Protein AF-A0A8T4HZ47-F1 (afdb_monomer_lite)

Secondary structure (DSSP, 8-state):
----SS--HHHHHHHHHHTT--HHHHHHHHTS-HHHHHHHHH-TTPPPPHHHHHHHHHHHHT--

pLDDT: mean 84.86, std 10.61, range [42.34, 91.81]

Radius of gyration: 10.4 Å; chains: 1; bounding box: 21×24×27 Å

Sequence (64 aa):
MDVVETWTGQEACYLQAALRESNEGFARRLGVAVRTVATWHKDPTIVPRSEIQQALDTLHEKAP

Structure (mmCIF, N/CA/C/O backbone):
data_AF-A0A8T4HZ47-F1
#
_entry.id   AF-A0A8T4HZ47-F1
#
loop_
_atom_site.group_PDB
_atom_site.id
_atom_site.type_symbol
_atom_site.label_atom_id
_atom_site.label_alt_id
_atom_site.label_comp_id
_atom_site.label_asym_id
_atom_site.label_entity_id
_atom_site.label_seq_id
_atom_site.pdbx_PDB_ins_code
_atom_site.Cartn_x
_atom_site.Cartn_y
_atom_site.Cartn_z
_atom_site.occupancy
_atom_site.B_iso_or_equiv
_atom_site.auth_seq_id
_atom_site.auth_comp_id
_atom_site.auth_asym_id
_atom_site.auth_atom_id
_atom_site.pdbx_PDB_model_num
ATOM 1 N N . MET A 1 1 ? -12.421 4.254 14.622 1.00 42.34 1 MET A N 1
ATOM 2 C CA . MET A 1 1 ? -11.402 3.532 13.843 1.00 42.34 1 MET A CA 1
ATOM 3 C C . MET A 1 1 ? -12.162 2.744 12.809 1.00 42.34 1 MET A C 1
ATOM 5 O O . MET A 1 1 ? -12.719 1.710 13.153 1.00 42.34 1 MET A O 1
ATOM 9 N N . ASP A 1 2 ? -12.281 3.291 11.603 1.00 48.25 2 ASP A N 1
ATOM 10 C CA . ASP A 1 2 ? -12.682 2.503 10.440 1.00 48.25 2 ASP A CA 1
ATOM 11 C C . ASP A 1 2 ? -11.520 1.554 10.162 1.00 48.25 2 ASP A C 1
ATOM 13 O O . ASP A 1 2 ? -10.514 1.923 9.557 1.00 48.25 2 ASP A O 1
ATOM 17 N N . VAL A 1 3 ? -11.598 0.366 10.755 1.00 54.38 3 VAL A N 1
ATOM 18 C CA . VAL A 1 3 ? -10.678 -0.716 10.436 1.00 54.38 3 VAL A CA 1
ATOM 19 C C . VAL A 1 3 ? -11.081 -1.158 9.042 1.00 54.38 3 VAL A C 1
ATOM 21 O O . VAL A 1 3 ? -12.174 -1.688 8.858 1.00 54.38 3 VAL A O 1
ATOM 24 N N . VAL A 1 4 ? -10.226 -0.909 8.055 1.00 60.06 4 VAL A N 1
ATOM 25 C CA . VAL A 1 4 ? -10.379 -1.524 6.739 1.00 60.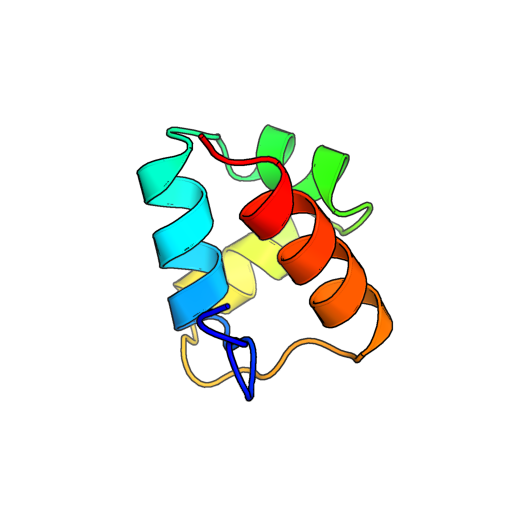06 4 VAL A CA 1
ATOM 26 C C . VAL A 1 4 ? -10.218 -3.030 6.966 1.00 60.06 4 VAL A C 1
ATOM 28 O O . VAL A 1 4 ? -9.101 -3.532 7.055 1.00 60.06 4 VAL A O 1
ATOM 31 N N . GLU A 1 5 ? -11.331 -3.753 7.137 1.00 65.50 5 GLU A N 1
ATOM 32 C CA . GLU A 1 5 ? -11.336 -5.178 7.512 1.00 65.50 5 GLU A CA 1
ATOM 33 C C . GLU A 1 5 ? -10.563 -6.040 6.504 1.00 65.50 5 GLU A C 1
ATOM 35 O O . GLU A 1 5 ? -10.082 -7.126 6.827 1.00 65.50 5 GLU A O 1
ATOM 40 N N . THR A 1 6 ? -10.421 -5.565 5.264 1.00 74.62 6 THR A N 1
ATOM 41 C CA . THR A 1 6 ? -9.573 -6.177 4.244 1.00 74.62 6 THR A CA 1
ATOM 42 C C . THR A 1 6 ? -9.099 -5.122 3.256 1.00 74.62 6 THR A C 1
ATOM 44 O O . THR A 1 6 ? -9.878 -4.598 2.461 1.00 74.62 6 THR A O 1
ATOM 47 N N . TRP A 1 7 ? -7.796 -4.847 3.254 1.00 86.12 7 TRP A N 1
ATOM 48 C CA . TRP A 1 7 ? -7.185 -4.077 2.177 1.00 86.12 7 TRP A CA 1
ATOM 49 C C . TRP A 1 7 ? -7.287 -4.873 0.877 1.00 86.12 7 TRP A C 1
ATOM 51 O O . TRP A 1 7 ? -6.831 -6.012 0.796 1.00 86.12 7 TRP A O 1
ATOM 61 N N . THR A 1 8 ? -7.876 -4.273 -0.148 1.00 89.50 8 THR A N 1
ATOM 62 C CA . THR A 1 8 ? -7.875 -4.803 -1.516 1.00 89.50 8 THR A CA 1
ATOM 63 C C . THR A 1 8 ? -7.029 -3.903 -2.411 1.00 89.50 8 THR A C 1
ATOM 65 O O . THR A 1 8 ? -6.631 -2.804 -2.015 1.00 89.50 8 THR A O 1
ATOM 68 N N . GLY A 1 9 ? -6.746 -4.351 -3.633 1.00 89.94 9 GLY A N 1
ATOM 69 C CA . GLY A 1 9 ? -6.089 -3.523 -4.638 1.00 89.94 9 GLY A CA 1
ATOM 70 C C . GLY A 1 9 ? -6.861 -2.228 -4.898 1.00 89.94 9 GLY A C 1
ATOM 71 O O . GLY A 1 9 ? -6.248 -1.175 -5.079 1.00 89.94 9 GLY A O 1
ATOM 72 N N . GLN A 1 10 ? -8.193 -2.289 -4.811 1.00 89.56 10 GLN A N 1
ATOM 73 C CA . GLN A 1 10 ? -9.059 -1.118 -4.871 1.00 89.56 10 GLN A CA 1
ATOM 74 C C . GLN A 1 10 ? -8.783 -0.133 -3.729 1.00 89.56 10 GLN A C 1
ATOM 76 O O . GLN A 1 10 ? -8.506 1.035 -3.993 1.00 89.56 10 GLN A O 1
ATOM 81 N N . GLU A 1 11 ? -8.802 -0.603 -2.478 1.00 89.38 11 GLU A N 1
ATOM 82 C CA . GLU A 1 11 ? -8.569 0.241 -1.295 1.00 89.38 11 GLU A CA 1
ATOM 83 C C . GLU A 1 11 ? -7.167 0.858 -1.315 1.00 89.38 11 GLU A C 1
ATOM 85 O O . GLU A 1 11 ? -6.993 2.047 -1.052 1.00 89.38 11 GLU A O 1
ATOM 90 N N . ALA A 1 12 ? -6.159 0.080 -1.716 1.00 89.38 12 ALA A N 1
ATOM 91 C CA . ALA A 1 12 ? -4.798 0.579 -1.875 1.00 89.38 12 ALA A CA 1
ATOM 92 C C . ALA A 1 12 ? -4.716 1.690 -2.939 1.00 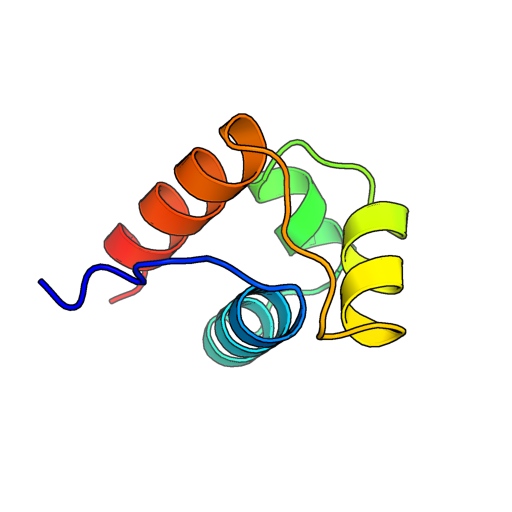89.38 12 ALA A C 1
ATOM 94 O O . ALA A 1 12 ? -4.031 2.694 -2.738 1.00 89.38 12 ALA A O 1
ATOM 95 N N . CYS A 1 13 ? -5.437 1.539 -4.053 1.00 89.12 13 CYS A N 1
ATOM 96 C CA . CYS A 1 13 ? -5.504 2.544 -5.111 1.00 89.12 13 CYS A CA 1
ATOM 97 C C . CYS A 1 13 ? -6.260 3.809 -4.661 1.00 89.12 13 CYS A C 1
ATOM 99 O O . CYS A 1 13 ? -5.843 4.923 -4.990 1.00 89.12 13 CYS A O 1
ATOM 101 N N . TYR A 1 14 ? -7.331 3.657 -3.875 1.00 89.50 14 TYR A N 1
ATOM 102 C CA . TYR A 1 14 ? -8.049 4.780 -3.268 1.00 89.50 14 TYR A CA 1
ATOM 103 C C . TYR A 1 14 ? -7.173 5.549 -2.282 1.00 89.50 14 TYR A C 1
ATOM 105 O O . TYR A 1 14 ? -7.089 6.774 -2.381 1.00 89.50 14 TYR A O 1
ATOM 113 N N . LEU A 1 15 ? -6.465 4.851 -1.389 1.00 87.56 15 LEU A N 1
ATOM 114 C CA . LEU A 1 15 ? -5.532 5.471 -0.448 1.00 87.56 15 LEU A CA 1
ATOM 115 C C . LEU A 1 15 ? -4.420 6.222 -1.188 1.00 87.56 15 LEU A C 1
ATOM 117 O O . LEU A 1 15 ? -4.098 7.359 -0.847 1.00 87.56 15 LEU A O 1
ATOM 121 N N . GLN A 1 16 ? -3.862 5.618 -2.238 1.00 88.88 16 GLN A N 1
ATOM 122 C CA . GLN A 1 16 ? -2.866 6.276 -3.076 1.00 88.88 16 GLN A CA 1
ATOM 123 C C . GLN A 1 16 ? -3.411 7.580 -3.688 1.00 88.88 16 GLN A C 1
ATOM 125 O O . GLN A 1 16 ? -2.730 8.610 -3.653 1.00 88.88 16 GLN A O 1
ATOM 130 N N . ALA A 1 17 ? -4.632 7.550 -4.231 1.00 88.62 17 ALA A N 1
ATOM 131 C CA . ALA A 1 17 ? -5.277 8.724 -4.814 1.00 88.62 17 ALA A CA 1
ATOM 132 C C . ALA A 1 17 ? -5.571 9.807 -3.761 1.00 88.62 17 ALA A C 1
ATOM 134 O O . ALA A 1 17 ? -5.343 10.990 -4.024 1.00 88.62 17 ALA A O 1
ATOM 135 N N . ALA A 1 18 ? -6.006 9.412 -2.560 1.00 88.75 18 ALA A N 1
ATOM 136 C CA . ALA A 1 18 ? -6.232 10.314 -1.432 1.00 88.75 18 ALA A CA 1
ATOM 137 C C . ALA A 1 18 ? -4.936 11.016 -0.992 1.00 88.75 18 ALA A C 1
ATOM 139 O O . ALA A 1 18 ? -4.927 12.225 -0.763 1.00 88.75 18 ALA A O 1
ATOM 140 N N . LEU A 1 19 ? -3.820 10.281 -0.969 1.00 86.75 19 LEU A N 1
ATOM 141 C CA . LEU A 1 19 ? -2.490 10.806 -0.647 1.00 86.75 19 LEU A CA 1
ATOM 142 C C . LEU A 1 19 ? -1.839 11.593 -1.799 1.00 86.75 19 LEU A C 1
ATOM 144 O O . LEU A 1 19 ? -0.794 12.208 -1.593 1.00 86.75 19 LEU A O 1
ATOM 148 N N . ARG A 1 20 ? -2.432 11.581 -3.004 1.00 88.62 20 ARG A N 1
ATOM 149 C CA . ARG A 1 20 ? -1.856 12.140 -4.246 1.00 88.62 20 ARG A CA 1
ATOM 150 C C . ARG A 1 20 ? -0.433 11.640 -4.526 1.00 88.62 20 ARG A C 1
ATOM 152 O O . ARG A 1 20 ? 0.399 12.367 -5.068 1.00 88.6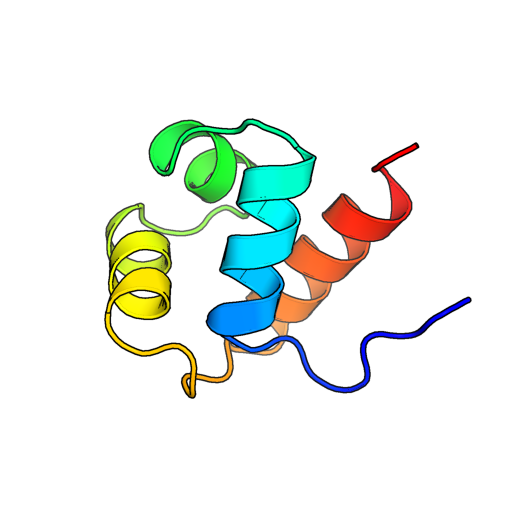2 20 ARG A O 1
ATOM 159 N N . GLU A 1 21 ? -0.164 10.392 -4.156 1.00 87.00 21 GLU A N 1
ATOM 160 C CA . GLU A 1 21 ? 1.141 9.752 -4.309 1.00 87.00 21 GLU A CA 1
ATOM 161 C C . GLU A 1 21 ? 1.276 9.046 -5.663 1.00 87.00 21 GLU A C 1
ATOM 163 O O . GLU A 1 21 ? 0.321 8.515 -6.237 1.00 87.00 21 GLU A O 1
ATOM 168 N N . SER A 1 22 ? 2.505 9.007 -6.174 1.00 90.56 22 SER A N 1
ATOM 169 C CA . SER A 1 22 ? 2.830 8.239 -7.381 1.00 90.56 22 SER A CA 1
ATOM 170 C C . SER A 1 22 ? 2.968 6.748 -7.057 1.00 90.56 22 SER A C 1
ATOM 172 O O . SER A 1 22 ? 3.241 6.384 -5.913 1.00 90.56 22 SER A O 1
ATOM 174 N N . ASN A 1 23 ? 2.851 5.867 -8.059 1.00 89.94 23 ASN A N 1
ATOM 175 C CA . ASN A 1 23 ? 3.029 4.424 -7.842 1.00 89.94 23 ASN A CA 1
ATOM 176 C C . ASN A 1 23 ? 4.402 4.108 -7.224 1.00 89.94 23 ASN A C 1
ATOM 178 O O . ASN A 1 23 ? 4.509 3.212 -6.393 1.00 89.94 23 ASN A O 1
ATOM 182 N N . GLU A 1 24 ? 5.445 4.848 -7.611 1.00 90.69 24 GLU A N 1
ATOM 183 C CA . GLU A 1 24 ? 6.795 4.710 -7.059 1.00 90.69 24 GLU A CA 1
ATOM 184 C C . GLU A 1 24 ? 6.891 5.181 -5.608 1.00 90.69 24 GLU A C 1
ATOM 186 O O . GLU A 1 24 ? 7.435 4.460 -4.769 1.00 90.69 24 GLU A O 1
ATOM 191 N N . GLY A 1 25 ? 6.346 6.360 -5.292 1.00 90.44 25 GLY A N 1
ATOM 192 C CA . GLY A 1 25 ? 6.342 6.894 -3.928 1.00 90.44 25 GLY A CA 1
ATOM 193 C C . GLY A 1 25 ? 5.546 6.009 -2.968 1.00 90.44 25 GLY A C 1
ATOM 194 O O . GLY A 1 25 ? 6.030 5.653 -1.889 1.00 90.44 25 GLY A O 1
ATOM 195 N N . PHE A 1 26 ? 4.378 5.549 -3.413 1.00 90.75 26 PHE A N 1
ATOM 196 C CA . PHE A 1 26 ? 3.530 4.625 -2.670 1.00 90.75 26 PHE A CA 1
ATOM 197 C C . PHE A 1 26 ? 4.204 3.264 -2.459 1.00 90.75 26 PHE A C 1
ATOM 199 O O . PHE A 1 26 ? 4.269 2.772 -1.333 1.00 90.75 26 PHE A O 1
ATOM 206 N N . ALA A 1 27 ? 4.798 2.691 -3.511 1.00 91.81 27 ALA A N 1
ATOM 207 C CA . ALA A 1 27 ? 5.545 1.440 -3.420 1.00 91.81 27 ALA A CA 1
ATOM 208 C C . ALA A 1 27 ? 6.739 1.549 -2.460 1.00 91.81 27 ALA A C 1
ATOM 210 O O . ALA A 1 27 ? 6.945 0.665 -1.629 1.00 91.81 27 ALA A O 1
ATOM 211 N N . ARG A 1 28 ? 7.482 2.662 -2.512 1.00 90.81 28 ARG A N 1
ATOM 212 C CA . ARG A 1 28 ? 8.607 2.930 -1.608 1.00 90.81 28 ARG A CA 1
ATOM 213 C C . ARG A 1 28 ? 8.162 3.042 -0.151 1.00 90.81 28 ARG A C 1
ATOM 215 O O . ARG A 1 28 ? 8.854 2.522 0.720 1.00 90.81 28 ARG A O 1
ATOM 222 N N . ARG A 1 29 ? 7.031 3.699 0.119 1.00 88.44 29 ARG A N 1
ATOM 223 C CA . ARG A 1 29 ? 6.454 3.802 1.471 1.00 88.44 29 ARG A CA 1
ATOM 224 C C . ARG A 1 29 ? 5.998 2.450 2.015 1.00 88.44 29 ARG A C 1
ATOM 226 O O . ARG A 1 29 ? 6.209 2.177 3.190 1.00 88.44 29 ARG A O 1
ATOM 233 N N . LEU A 1 30 ? 5.410 1.620 1.159 1.00 87.69 30 LEU A N 1
ATOM 234 C CA . LEU A 1 30 ? 4.959 0.270 1.500 1.00 87.69 30 LEU A CA 1
ATOM 235 C C . LEU A 1 30 ? 6.091 -0.768 1.544 1.00 87.69 30 LEU A C 1
ATOM 237 O O . LEU A 1 30 ? 5.876 -1.871 2.031 1.00 87.69 30 LEU A O 1
ATOM 241 N N . GLY A 1 31 ? 7.274 -0.456 1.006 1.00 89.12 31 GLY A N 1
ATOM 242 C CA . GLY A 1 31 ? 8.368 -1.421 0.860 1.00 89.12 31 GLY A CA 1
ATOM 243 C C . GLY A 1 31 ? 8.106 -2.494 -0.204 1.00 89.12 31 GLY A C 1
ATOM 244 O O . GLY A 1 31 ? 8.753 -3.539 -0.203 1.00 89.12 31 GLY A O 1
ATOM 245 N N . VAL A 1 32 ? 7.164 -2.256 -1.121 1.00 89.56 32 VAL A N 1
ATOM 246 C CA . VAL A 1 32 ? 6.798 -3.197 -2.189 1.00 89.56 32 VAL A CA 1
ATOM 247 C C . VAL A 1 32 ? 7.383 -2.762 -3.527 1.00 89.56 32 VAL A C 1
ATOM 249 O O . VAL A 1 32 ? 7.821 -1.631 -3.718 1.00 89.56 32 VAL A O 1
ATOM 252 N N . ALA A 1 33 ? 7.366 -3.662 -4.506 1.00 90.81 33 ALA A N 1
ATOM 253 C CA . ALA A 1 33 ? 7.717 -3.303 -5.870 1.00 90.81 33 ALA A CA 1
ATOM 254 C C . ALA A 1 33 ? 6.598 -2.473 -6.526 1.00 90.81 33 ALA A C 1
ATOM 256 O O . ALA A 1 33 ? 5.417 -2.779 -6.371 1.00 90.81 33 ALA A O 1
ATOM 257 N N . VAL A 1 34 ? 6.969 -1.498 -7.361 1.00 91.31 34 VAL A N 1
ATOM 258 C CA . VAL A 1 34 ? 6.032 -0.659 -8.143 1.00 91.31 34 VAL A CA 1
ATOM 259 C C . VAL A 1 34 ? 5.075 -1.505 -8.984 1.00 91.31 34 VAL A C 1
ATOM 261 O O . VAL A 1 34 ? 3.904 -1.170 -9.140 1.00 91.31 34 VAL A O 1
ATOM 264 N N . ARG A 1 35 ? 5.551 -2.658 -9.478 1.00 90.00 35 ARG A N 1
ATOM 265 C CA . ARG A 1 35 ? 4.718 -3.622 -10.208 1.00 90.00 35 ARG A CA 1
ATOM 266 C C . ARG A 1 35 ? 3.532 -4.113 -9.380 1.00 90.00 35 ARG A C 1
ATOM 268 O O . ARG A 1 35 ? 2.489 -4.350 -9.957 1.00 90.00 35 ARG A O 1
ATOM 275 N N . THR A 1 36 ? 3.682 -4.259 -8.063 1.00 89.94 36 THR A N 1
ATOM 276 C CA . THR A 1 36 ? 2.614 -4.721 -7.171 1.00 89.94 36 THR A CA 1
ATOM 277 C C . THR A 1 36 ? 1.494 -3.686 -7.123 1.00 89.94 36 THR A C 1
ATOM 279 O O . THR A 1 36 ? 0.334 -4.045 -7.290 1.00 89.94 36 THR A O 1
ATOM 282 N N . VAL A 1 37 ? 1.855 -2.403 -7.017 1.00 90.56 37 VAL A N 1
ATOM 283 C CA . VAL A 1 37 ? 0.903 -1.286 -7.103 1.00 90.56 37 VAL A CA 1
ATOM 284 C C . VAL A 1 37 ? 0.232 -1.257 -8.477 1.00 90.56 37 VAL A C 1
ATOM 286 O O . VAL A 1 37 ? -0.987 -1.167 -8.574 1.00 90.56 37 VAL A O 1
ATOM 289 N N . ALA A 1 38 ? 1.001 -1.431 -9.554 1.00 91.12 38 ALA A N 1
ATOM 290 C CA . ALA A 1 38 ? 0.443 -1.510 -10.903 1.00 91.12 38 ALA A CA 1
ATOM 291 C C . ALA A 1 38 ? -0.499 -2.716 -11.094 1.00 91.12 38 ALA A C 1
ATOM 293 O O . ALA A 1 38 ? -1.476 -2.615 -11.833 1.00 91.12 38 ALA A O 1
ATOM 294 N N . THR A 1 39 ? -0.235 -3.850 -10.437 1.00 90.69 39 THR A N 1
ATOM 295 C CA . THR A 1 39 ? -1.133 -5.013 -10.444 1.00 90.69 39 THR A CA 1
ATOM 296 C C . THR A 1 39 ?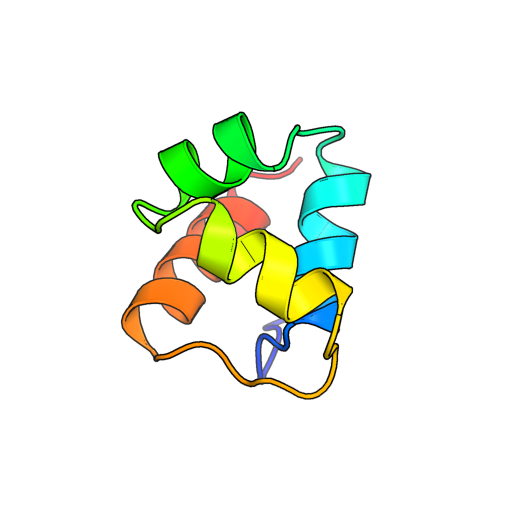 -2.449 -4.683 -9.745 1.00 90.69 39 THR A C 1
ATOM 298 O O . THR A 1 39 ? -3.490 -5.035 -10.280 1.00 90.69 39 THR A O 1
ATOM 301 N N . TRP A 1 40 ? -2.439 -3.958 -8.624 1.00 91.44 40 TRP A N 1
ATOM 302 C CA . TRP A 1 40 ? -3.670 -3.518 -7.949 1.00 91.44 40 TRP A CA 1
ATOM 303 C C . TRP A 1 40 ? -4.531 -2.592 -8.807 1.00 91.44 40 TRP A C 1
ATOM 305 O O . TRP A 1 40 ? -5.751 -2.708 -8.800 1.00 91.44 40 TRP A O 1
ATOM 315 N N . HIS A 1 41 ? -3.900 -1.716 -9.595 1.00 87.19 41 HIS A N 1
ATOM 316 C CA . HIS A 1 41 ? -4.608 -0.870 -10.566 1.00 87.19 41 HIS A CA 1
ATOM 317 C C . HIS A 1 41 ? -5.247 -1.683 -11.698 1.00 87.19 41 HIS A C 1
ATOM 319 O O . HIS A 1 41 ? -6.274 -1.287 -12.240 1.00 87.19 41 HIS A O 1
ATOM 325 N N . LYS A 1 42 ? -4.630 -2.806 -12.085 1.00 91.19 42 LYS A N 1
ATOM 326 C CA . LYS A 1 42 ? -5.166 -3.707 -13.117 1.00 91.19 42 LYS A CA 1
ATOM 327 C C . LYS A 1 42 ? -6.239 -4.645 -12.579 1.00 91.19 42 LYS A C 1
ATOM 329 O O . LYS A 1 42 ? -7.160 -4.981 -13.315 1.00 91.19 42 LYS A O 1
ATOM 334 N N . ASP A 1 43 ? -6.087 -5.084 -11.338 1.00 91.25 43 ASP A N 1
ATOM 335 C CA . ASP A 1 43 ? -6.980 -6.023 -10.682 1.00 91.25 43 ASP A CA 1
ATOM 336 C C . ASP A 1 43 ? -7.295 -5.547 -9.251 1.00 91.25 43 ASP A C 1
ATOM 338 O O . ASP A 1 43 ? -6.544 -5.831 -8.305 1.00 91.25 43 ASP A O 1
ATOM 342 N N . PRO A 1 44 ? -8.411 -4.816 -9.080 1.00 86.88 44 PRO A N 1
ATOM 343 C CA . PRO A 1 44 ? -8.816 -4.275 -7.788 1.00 86.88 44 PRO A CA 1
ATOM 344 C C . PRO A 1 44 ? -9.257 -5.357 -6.791 1.00 86.88 44 PRO A C 1
ATOM 346 O O . PRO A 1 44 ? -9.342 -5.072 -5.598 1.00 86.88 44 PRO A O 1
ATOM 349 N N . THR A 1 45 ? -9.507 -6.592 -7.245 1.00 87.62 45 THR A N 1
ATOM 350 C CA . THR A 1 45 ? -9.968 -7.701 -6.390 1.00 87.62 45 THR A CA 1
ATOM 351 C C . THR A 1 45 ? -8.829 -8.406 -5.657 1.00 87.62 45 THR A C 1
ATOM 353 O O . THR A 1 45 ? -9.068 -9.201 -4.746 1.00 87.62 45 THR A O 1
ATOM 356 N N . ILE A 1 46 ? -7.577 -8.106 -6.019 1.00 89.31 46 ILE A N 1
ATOM 357 C CA . ILE A 1 46 ? -6.406 -8.689 -5.370 1.00 89.31 46 ILE A CA 1
ATOM 358 C C . ILE A 1 46 ? -6.345 -8.255 -3.911 1.00 89.31 46 ILE A C 1
ATOM 360 O O . ILE A 1 46 ? -6.307 -7.069 -3.598 1.00 89.31 46 ILE A O 1
ATOM 364 N N . VAL A 1 47 ? -6.230 -9.236 -3.023 1.00 89.00 47 VAL A N 1
ATOM 365 C CA . VAL A 1 47 ? -5.969 -9.013 -1.602 1.00 89.00 47 VAL A CA 1
ATOM 366 C C . VAL A 1 47 ? -4.451 -9.063 -1.370 1.00 89.00 47 VAL A C 1
ATOM 368 O O . VAL A 1 47 ? -3.831 -10.107 -1.608 1.00 89.00 47 VAL A O 1
ATOM 371 N N . PRO A 1 48 ? -3.803 -7.962 -0.938 1.00 85.50 48 PRO A N 1
ATOM 372 C CA . PRO A 1 48 ? -2.395 -7.960 -0.571 1.00 85.50 48 PRO A CA 1
ATOM 373 C C . PRO A 1 48 ? -2.129 -8.897 0.611 1.00 85.50 48 PRO A C 1
ATOM 375 O O . PRO A 1 48 ? -2.995 -9.138 1.451 1.00 85.50 48 PRO A O 1
ATOM 378 N N . ARG A 1 49 ? -0.897 -9.407 0.707 1.00 86.06 49 ARG A N 1
ATOM 379 C CA . ARG A 1 49 ? -0.464 -10.224 1.853 1.00 86.06 49 ARG A CA 1
ATOM 380 C C . ARG A 1 49 ? -0.488 -9.406 3.144 1.00 86.06 49 ARG A C 1
ATOM 382 O O . ARG A 1 49 ? -0.298 -8.195 3.094 1.00 86.06 49 ARG A O 1
ATOM 389 N N . SER A 1 50 ? -0.616 -10.081 4.285 1.00 85.31 50 SER A N 1
ATOM 390 C CA . SER A 1 50 ? -0.720 -9.464 5.617 1.00 85.31 50 SER A CA 1
ATOM 391 C C . SER A 1 50 ? 0.358 -8.412 5.915 1.00 85.31 50 SER A C 1
ATOM 393 O O . SER A 1 50 ? 0.043 -7.381 6.491 1.00 85.31 50 SER A O 1
ATOM 395 N N . GLU A 1 51 ? 1.600 -8.618 5.464 1.00 86.38 51 GLU A N 1
ATOM 396 C CA . GLU A 1 51 ? 2.695 -7.641 5.614 1.00 86.38 51 GLU A CA 1
ATOM 397 C C . GLU A 1 51 ? 2.389 -6.303 4.917 1.00 86.38 51 GLU A C 1
ATOM 399 O O . GLU A 1 51 ? 2.587 -5.229 5.478 1.00 86.38 51 GLU A O 1
ATOM 404 N N . ILE A 1 52 ? 1.823 -6.361 3.710 1.00 87.56 52 ILE A N 1
ATOM 405 C CA . ILE A 1 52 ? 1.425 -5.171 2.954 1.00 87.56 52 ILE A CA 1
ATOM 406 C C . ILE A 1 52 ? 0.181 -4.541 3.576 1.00 87.56 52 ILE A C 1
ATOM 408 O O . ILE A 1 52 ? 0.086 -3.320 3.619 1.00 87.56 52 ILE A O 1
ATOM 412 N N . GLN A 1 53 ? -0.757 -5.353 4.071 1.00 88.19 53 GLN A N 1
ATOM 413 C CA . GLN A 1 53 ? -1.941 -4.837 4.760 1.00 88.19 53 GLN A CA 1
ATOM 414 C C . GLN A 1 53 ? -1.548 -4.033 6.000 1.00 88.19 53 GLN A C 1
ATOM 416 O O . GLN A 1 53 ? -2.043 -2.930 6.171 1.00 88.19 53 GLN A O 1
ATOM 421 N N . GLN A 1 54 ? -0.597 -4.517 6.804 1.00 86.94 54 GLN A N 1
ATOM 422 C CA . GLN A 1 54 ? -0.064 -3.763 7.946 1.00 86.94 54 GLN A CA 1
ATOM 423 C C . GLN A 1 54 ? 0.616 -2.456 7.517 1.00 86.94 54 GLN A C 1
ATOM 425 O O . GLN A 1 54 ? 0.46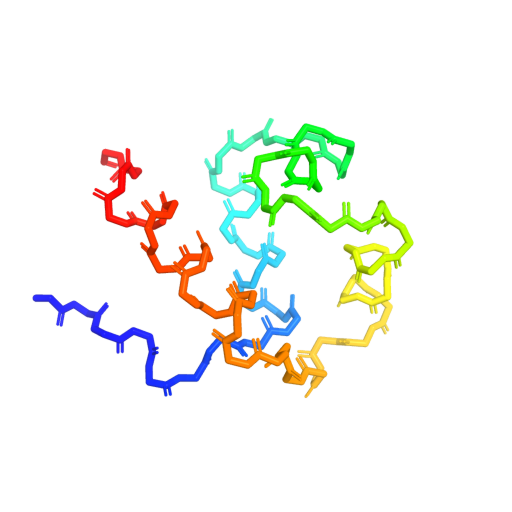1 -1.426 8.176 1.00 86.94 54 GLN A O 1
ATOM 430 N N . ALA A 1 55 ? 1.355 -2.475 6.404 1.00 88.75 55 ALA A N 1
ATOM 431 C CA . ALA A 1 55 ? 1.978 -1.272 5.863 1.00 88.75 55 ALA A CA 1
ATOM 432 C C . ALA A 1 55 ? 0.934 -0.256 5.358 1.00 88.75 55 ALA A C 1
ATOM 434 O O . ALA A 1 55 ? 1.089 0.942 5.595 1.00 88.75 55 ALA A O 1
ATOM 435 N N . LEU A 1 56 ? -0.135 -0.721 4.704 1.00 88.38 56 LEU A N 1
ATOM 436 C CA . LEU A 1 56 ? -1.268 0.105 4.276 1.00 88.38 56 LEU A CA 1
ATOM 437 C C . LEU A 1 56 ? -2.020 0.687 5.474 1.00 88.38 56 LEU A C 1
ATOM 439 O O . LEU A 1 56 ? -2.294 1.881 5.482 1.00 88.38 56 LEU A O 1
ATOM 443 N N . ASP A 1 57 ? -2.270 -0.124 6.500 1.00 86.75 57 ASP A N 1
ATOM 444 C CA . ASP A 1 57 ? -2.922 0.293 7.742 1.00 86.75 57 ASP A CA 1
ATOM 445 C C . ASP A 1 57 ? -2.128 1.411 8.429 1.00 86.75 57 ASP A C 1
ATOM 447 O O . ASP A 1 57 ? -2.644 2.497 8.676 1.00 86.75 57 ASP A O 1
ATOM 451 N N . THR A 1 58 ? -0.810 1.222 8.557 1.00 87.12 58 THR A N 1
ATOM 452 C CA . THR A 1 58 ? 0.103 2.243 9.096 1.00 87.12 58 THR A CA 1
ATOM 453 C C . THR A 1 58 ? 0.094 3.531 8.266 1.00 87.12 58 THR A C 1
ATOM 455 O O . THR A 1 58 ? 0.271 4.625 8.804 1.00 87.12 58 THR A O 1
ATOM 458 N N . LEU A 1 59 ? -0.037 3.431 6.939 1.00 86.50 59 LEU A N 1
ATOM 459 C CA . LEU A 1 59 ? -0.128 4.605 6.067 1.00 86.50 59 LEU A CA 1
ATOM 460 C C . LEU A 1 59 ? -1.473 5.313 6.198 1.0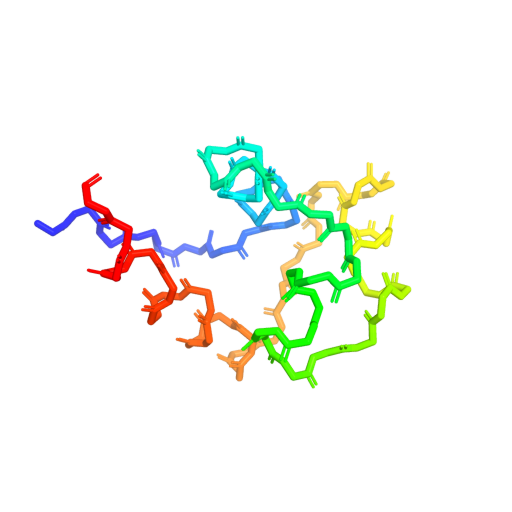0 86.50 59 LEU A C 1
ATOM 462 O O . LEU A 1 59 ? -1.489 6.542 6.164 1.00 86.50 59 LEU A O 1
ATOM 466 N N . HIS A 1 60 ? -2.556 4.556 6.348 1.00 85.06 60 HIS A N 1
ATOM 467 C CA . HIS A 1 60 ? -3.902 5.072 6.546 1.00 85.06 60 HIS A CA 1
ATOM 468 C C . HIS A 1 60 ? -4.034 5.780 7.895 1.00 85.06 60 HIS A C 1
ATOM 470 O O . HIS A 1 60 ? -4.491 6.915 7.925 1.00 85.06 60 HIS A O 1
ATOM 476 N N . GLU A 1 61 ? -3.519 5.201 8.982 1.00 84.38 61 GLU A N 1
ATOM 477 C CA . GLU A 1 61 ? -3.481 5.861 10.298 1.00 84.38 61 GLU A CA 1
ATOM 478 C C . GLU A 1 61 ? -2.644 7.151 10.306 1.00 84.38 61 GLU A C 1
ATOM 480 O O . GLU A 1 61 ? -2.875 8.050 11.112 1.00 84.38 61 GLU A O 1
ATOM 485 N N . LYS A 1 62 ? -1.645 7.250 9.421 1.00 79.56 62 LYS A N 1
ATOM 486 C CA . LYS A 1 62 ? -0.805 8.448 9.266 1.00 79.56 62 LYS A CA 1
ATOM 487 C C . LYS A 1 62 ? -1.383 9.477 8.297 1.00 79.56 62 LYS A C 1
ATOM 489 O O . LYS A 1 62 ? -0.815 10.567 8.193 1.00 79.56 62 LYS A O 1
ATOM 494 N N . ALA A 1 63 ? -2.431 9.135 7.552 1.00 69.62 63 ALA A N 1
ATOM 495 C CA . ALA A 1 63 ? -3.127 10.081 6.695 1.00 69.62 63 ALA A CA 1
ATOM 496 C C . ALA A 1 63 ? -4.030 10.975 7.579 1.00 69.62 63 ALA A C 1
ATOM 498 O O . ALA A 1 63 ? -4.740 10.438 8.426 1.00 69.62 63 ALA A O 1
ATOM 499 N N . PRO A 1 64 ? -3.948 12.314 7.455 1.00 57.31 64 PRO A N 1
ATOM 500 C CA . PRO A 1 64 ? -4.678 13.260 8.305 1.00 57.31 64 PRO A CA 1
ATOM 501 C C . PRO A 1 64 ? -6.171 13.377 7.975 1.00 57.31 64 PRO A C 1
ATOM 503 O O . PRO A 1 64 ? -6.538 13.177 6.794 1.00 57.31 64 PRO A O 1
#

Foldseek 3Di:
DPLPVFQFLQNLVVLCVLVVHDLVRSCVQLVHDSVVNVVSVVPRRHTDPPSSSVSVVVSVVVRD